Protein AF-A0A7W5DLE7-F1 (afdb_monomer_lite)

Organism: NCBI:txid616675

Foldseek 3Di:
DFFCDWPQHRGWDWDQDPQAIWTGGVDTDGDGLVQFPDKDKDKDKDWDFQPPQLVVQLVVQLVVLCVPPNPVRSVVSNVVSRVVRTDIDIWIWMWTAGNVRTITIDTDDPVRSVVNVVSD

pLDDT: mean 79.03, std 6.59, range [52.97, 89.19]

Sequence (120 aa):
MRIIGGSFGTRGKIDIGKHGITVRGARTLTYLPSQLATLHARRESERRFAVLTFLLGLIIFGGLGFLFLGPLGLIIALVLCIVGSFYRRTNYYTDLVFTDGNSVTVETTRRQADQLAELK

Radius of gyration: 22.35 Å; chains: 1; bounding box: 47×23×60 Å

Structure (mmCIF, N/CA/C/O backbone):
data_AF-A0A7W5DLE7-F1
#
_entry.id   AF-A0A7W5DLE7-F1
#
loop_
_atom_site.group_PDB
_atom_site.id
_atom_site.type_symbol
_atom_site.label_atom_id
_atom_site.label_alt_id
_atom_site.label_comp_id
_atom_site.label_asym_id
_atom_site.label_entity_id
_atom_site.label_seq_id
_atom_site.pdbx_PDB_ins_code
_atom_site.Cartn_x
_atom_site.Cartn_y
_atom_site.Cartn_z
_atom_site.occupancy
_atom_site.B_iso_or_equiv
_atom_site.auth_seq_id
_atom_site.auth_comp_id
_atom_site.auth_asym_id
_atom_site.auth_atom_id
_atom_site.pdbx_PDB_model_num
ATOM 1 N N . MET A 1 1 ? -10.025 6.187 8.270 1.00 79.31 1 MET A N 1
ATOM 2 C CA . MET A 1 1 ? -9.383 4.954 7.736 1.00 79.31 1 MET A CA 1
ATOM 3 C C . MET A 1 1 ? -10.427 4.137 6.986 1.00 79.31 1 MET A C 1
ATOM 5 O O . MET A 1 1 ? -11.601 4.281 7.315 1.00 79.31 1 MET A O 1
ATOM 9 N N . ARG A 1 2 ? -10.068 3.350 5.962 1.00 79.31 2 ARG A N 1
ATOM 10 C CA . ARG A 1 2 ? -11.064 2.629 5.140 1.00 79.31 2 ARG A CA 1
ATOM 11 C C . ARG A 1 2 ? -11.175 1.172 5.570 1.00 79.31 2 ARG A C 1
ATOM 13 O O . ARG A 1 2 ? -10.169 0.477 5.605 1.00 79.31 2 ARG A O 1
ATOM 20 N N . ILE A 1 3 ? -12.389 0.713 5.854 1.00 82.12 3 ILE A N 1
ATOM 21 C CA . ILE A 1 3 ? -12.636 -0.695 6.176 1.00 82.12 3 ILE A CA 1
ATOM 22 C C . ILE A 1 3 ? -12.479 -1.523 4.902 1.00 82.12 3 ILE A C 1
ATOM 24 O O . ILE A 1 3 ? -13.018 -1.163 3.853 1.00 82.12 3 ILE A O 1
ATOM 28 N N . ILE A 1 4 ? -11.738 -2.617 5.011 1.00 80.12 4 ILE A N 1
ATOM 29 C CA . ILE A 1 4 ? -11.489 -3.571 3.925 1.00 80.12 4 ILE A CA 1
ATOM 30 C C . ILE A 1 4 ? -11.944 -4.992 4.281 1.00 80.12 4 ILE A C 1
ATOM 32 O O . ILE A 1 4 ? -12.060 -5.819 3.381 1.00 80.12 4 ILE A O 1
ATOM 36 N N . GLY A 1 5 ? -12.282 -5.263 5.545 1.00 78.25 5 GLY A N 1
ATOM 37 C CA . GLY A 1 5 ? -12.816 -6.554 5.972 1.00 78.25 5 GLY A CA 1
ATOM 38 C C . GLY A 1 5 ? -13.172 -6.612 7.458 1.00 78.25 5 GLY A C 1
ATOM 39 O O . GLY A 1 5 ? -12.965 -5.649 8.198 1.00 78.25 5 GLY A O 1
ATOM 40 N N . GLY A 1 6 ? -13.707 -7.759 7.881 1.00 81.25 6 GLY A N 1
ATOM 41 C CA . GLY A 1 6 ? -14.109 -8.048 9.262 1.00 81.25 6 GLY A CA 1
ATOM 42 C C . GLY A 1 6 ? -15.627 -8.111 9.467 1.00 81.25 6 GLY A C 1
ATOM 43 O O . GLY A 1 6 ? -16.409 -8.080 8.513 1.00 81.25 6 GLY A O 1
ATOM 44 N N . SER A 1 7 ? -16.049 -8.160 10.730 1.00 79.25 7 SER A N 1
ATOM 45 C CA . SER A 1 7 ? -17.453 -8.282 11.163 1.00 79.25 7 SER A CA 1
ATOM 46 C C . SER A 1 7 ? -18.343 -7.114 10.715 1.00 79.25 7 SER A C 1
ATOM 48 O O . SER A 1 7 ? -19.566 -7.223 10.699 1.00 79.25 7 SER A O 1
ATOM 50 N N . PHE A 1 8 ? -17.737 -5.990 10.325 1.00 75.75 8 PHE A N 1
ATOM 51 C CA . PHE A 1 8 ? -18.424 -4.766 9.902 1.00 75.75 8 PHE A CA 1
ATOM 52 C C . PHE A 1 8 ? -18.575 -4.643 8.381 1.00 75.75 8 PHE A C 1
ATOM 54 O O . PHE A 1 8 ? -19.088 -3.632 7.892 1.00 75.75 8 PHE A O 1
ATOM 61 N N . GLY A 1 9 ? -18.158 -5.672 7.639 1.00 78.56 9 GLY A N 1
ATOM 62 C CA . GLY A 1 9 ? -18.220 -5.738 6.184 1.00 78.56 9 GLY A CA 1
ATOM 63 C C . GLY A 1 9 ? -16.964 -5.210 5.488 1.00 78.56 9 GLY A C 1
ATOM 64 O O . GLY A 1 9 ? -15.947 -4.913 6.106 1.00 78.56 9 GLY A O 1
ATOM 65 N N . THR A 1 10 ? -17.042 -5.101 4.163 1.00 76.06 10 THR A N 1
ATOM 66 C CA . THR A 1 10 ? -15.923 -4.725 3.274 1.00 76.06 10 THR A CA 1
ATOM 67 C C . THR A 1 10 ? -15.981 -3.272 2.797 1.00 76.06 10 THR A C 1
ATOM 69 O O . THR A 1 10 ? -15.191 -2.849 1.951 1.00 76.06 10 THR A O 1
ATOM 72 N N . ARG A 1 11 ? -16.943 -2.490 3.305 1.00 68.94 11 ARG A N 1
ATOM 73 C CA . ARG A 1 11 ? -17.142 -1.080 2.953 1.00 68.94 11 ARG A CA 1
ATOM 74 C C . ARG A 1 11 ? -17.498 -0.280 4.195 1.00 68.94 11 ARG A C 1
ATOM 76 O O . ARG A 1 11 ? -18.472 -0.580 4.876 1.00 68.94 11 ARG A O 1
ATOM 83 N N . GLY A 1 12 ? -16.715 0.760 4.458 1.00 76.00 12 GLY A N 1
ATOM 84 C CA . GLY A 1 12 ? -16.961 1.667 5.567 1.00 76.00 12 GLY A CA 1
ATOM 85 C C . GLY A 1 12 ? -15.762 2.541 5.904 1.00 76.00 12 GLY A C 1
ATOM 86 O O . GLY A 1 12 ? -14.709 2.472 5.258 1.00 76.00 12 GLY A O 1
ATOM 87 N N . LYS A 1 13 ? -15.931 3.375 6.926 1.00 79.38 13 LYS A N 1
ATOM 88 C CA . LYS A 1 13 ? -14.890 4.249 7.462 1.00 79.38 13 LYS A CA 1
ATOM 89 C C . LYS A 1 13 ? -14.757 4.046 8.964 1.00 79.38 13 LYS A C 1
ATOM 91 O O . LYS A 1 13 ? -15.754 3.914 9.663 1.00 79.38 13 LYS A O 1
ATOM 96 N N . ILE A 1 14 ? -13.522 4.062 9.443 1.00 80.25 14 ILE A N 1
ATOM 97 C CA . ILE A 1 14 ? -13.222 4.215 10.865 1.00 80.25 14 ILE A CA 1
ATOM 98 C C . ILE A 1 14 ? -12.741 5.638 11.097 1.00 80.25 14 ILE A C 1
ATOM 100 O O . ILE A 1 14 ? -11.815 6.086 10.408 1.00 80.25 14 ILE A O 1
ATOM 104 N N . ASP A 1 15 ? -13.358 6.300 12.067 1.00 80.00 15 ASP A N 1
ATOM 105 C CA . ASP A 1 15 ? -12.900 7.565 12.625 1.00 80.00 15 ASP A CA 1
ATOM 106 C C . ASP A 1 15 ? -12.461 7.355 14.069 1.00 80.00 15 ASP A C 1
ATOM 108 O O . ASP A 1 15 ? -13.149 6.718 14.867 1.00 80.00 15 ASP A O 1
ATOM 112 N N . ILE A 1 16 ? -11.296 7.905 14.394 1.00 75.69 16 ILE A N 1
ATOM 113 C CA . ILE A 1 16 ? -10.755 7.916 15.748 1.00 75.69 16 ILE A CA 1
ATOM 114 C C . ILE A 1 16 ? -10.962 9.326 16.282 1.00 75.69 16 ILE A C 1
ATOM 116 O O . ILE A 1 16 ? -10.419 10.288 15.739 1.00 75.69 16 ILE A O 1
ATOM 120 N N . GLY A 1 17 ? -11.796 9.447 17.310 1.00 70.69 17 GLY A N 1
ATOM 121 C CA . GLY A 1 17 ? -12.057 10.703 18.002 1.00 70.69 17 GLY A CA 1
ATOM 122 C C . GLY A 1 17 ? -11.515 10.676 19.429 1.00 70.69 17 GLY A C 1
ATOM 123 O O . GLY A 1 17 ? -11.090 9.640 19.931 1.00 70.69 17 GLY A O 1
ATOM 124 N N . LYS A 1 18 ? -11.612 11.812 20.129 1.00 63.97 18 LYS A N 1
ATOM 125 C CA . LYS A 1 18 ? -11.205 11.941 21.544 1.00 63.97 18 LYS A CA 1
ATOM 126 C C . LYS A 1 18 ? -11.956 11.008 22.509 1.00 63.97 18 LYS A C 1
ATOM 128 O O . LYS A 1 18 ? -11.536 10.858 23.649 1.00 63.97 18 LYS A O 1
ATOM 133 N N . HIS A 1 19 ? -13.073 10.420 22.081 1.00 63.53 19 HIS A N 1
ATOM 134 C CA . HIS A 1 19 ? -13.942 9.583 22.914 1.00 63.53 19 HIS A CA 1
ATOM 135 C C . HIS A 1 19 ? -13.951 8.104 22.501 1.00 63.53 19 HIS A C 1
ATOM 137 O O . HIS A 1 19 ? -14.713 7.328 23.068 1.00 63.53 19 HIS A O 1
ATOM 143 N N . GLY A 1 20 ? -13.112 7.704 21.537 1.00 76.12 20 GLY A N 1
ATOM 144 C CA . GLY A 1 20 ? -12.983 6.309 21.119 1.00 76.12 20 GLY A CA 1
ATOM 145 C C . GLY A 1 20 ? -12.938 6.105 19.607 1.00 76.12 20 GLY A C 1
ATOM 146 O O . GLY A 1 20 ? -12.796 7.043 18.816 1.00 76.12 20 GLY A O 1
ATOM 147 N N . ILE A 1 21 ? -13.056 4.841 19.215 1.00 78.06 21 ILE A N 1
ATOM 148 C CA . ILE A 1 21 ? -12.961 4.361 17.839 1.00 78.06 21 ILE A CA 1
ATOM 149 C C . ILE A 1 21 ? -14.382 4.159 17.310 1.00 78.06 21 ILE A C 1
ATOM 151 O O . ILE A 1 21 ? -15.099 3.262 17.747 1.00 78.06 21 ILE A O 1
ATOM 155 N N . THR A 1 22 ? -14.808 4.995 16.363 1.00 82.44 22 THR A N 1
ATOM 156 C CA . THR A 1 22 ? -16.119 4.867 15.711 1.00 82.44 22 THR A CA 1
ATOM 157 C C . THR A 1 22 ? -15.968 4.107 14.401 1.00 82.44 22 THR A C 1
ATOM 159 O O . THR A 1 22 ? -15.349 4.594 13.453 1.00 82.44 22 THR A O 1
ATOM 162 N N . VAL A 1 23 ? -16.565 2.922 14.325 1.00 81.69 23 VAL A N 1
ATOM 163 C CA . VAL A 1 23 ? -16.587 2.075 13.131 1.00 81.69 23 VAL A CA 1
ATOM 164 C C . VAL A 1 23 ? -17.914 2.294 12.412 1.00 81.69 23 VAL A C 1
ATOM 166 O O . VAL A 1 23 ? -18.968 1.929 12.924 1.00 81.69 23 VAL A O 1
ATOM 169 N N . ARG A 1 24 ? -17.877 2.901 11.221 1.00 81.88 24 ARG A N 1
ATOM 170 C CA . ARG A 1 24 ? -19.038 3.108 10.339 1.00 81.88 24 ARG A CA 1
ATOM 171 C C . ARG A 1 24 ? -18.945 2.158 9.149 1.00 81.88 24 ARG A C 1
ATOM 173 O O . ARG A 1 24 ? -18.363 2.512 8.122 1.00 81.88 24 ARG A O 1
ATOM 180 N N . GLY A 1 25 ? -19.469 0.945 9.306 1.00 79.88 25 GLY A N 1
ATOM 181 C CA . GLY A 1 25 ? -19.553 -0.071 8.250 1.00 79.88 25 GLY A CA 1
ATOM 182 C C . GLY A 1 25 ? -21.002 -0.442 7.943 1.00 79.88 25 GLY A C 1
ATOM 183 O O . GLY A 1 25 ? -21.864 0.429 7.856 1.00 79.88 25 GLY A O 1
ATOM 184 N N . ALA A 1 26 ? -21.286 -1.742 7.847 1.00 76.19 26 ALA A N 1
ATOM 185 C CA . ALA A 1 26 ? -22.655 -2.265 7.781 1.00 76.19 26 ALA A CA 1
ATOM 186 C C . ALA A 1 26 ? -23.492 -1.901 9.024 1.00 76.19 26 ALA A C 1
ATOM 188 O O . ALA A 1 26 ? -24.713 -1.784 8.956 1.00 76.19 26 ALA A O 1
ATOM 189 N N . ARG A 1 27 ? -22.823 -1.710 10.164 1.00 77.38 27 ARG A N 1
ATOM 190 C CA . ARG A 1 27 ? -23.384 -1.166 11.403 1.00 77.38 27 ARG A CA 1
ATOM 191 C C . ARG A 1 27 ? -22.456 -0.065 11.903 1.00 77.38 27 ARG A C 1
ATOM 193 O O . ARG A 1 27 ? -21.244 -0.137 11.686 1.00 77.38 27 ARG A O 1
ATOM 200 N N . THR A 1 28 ? -23.030 0.947 12.547 1.00 79.19 28 THR A N 1
ATOM 201 C CA . THR A 1 28 ? -22.260 2.004 13.209 1.00 79.19 28 THR A CA 1
ATOM 202 C C . THR A 1 28 ? -22.144 1.669 14.686 1.00 79.19 28 THR A C 1
ATOM 204 O O . THR A 1 28 ? -23.162 1.629 15.372 1.00 79.19 28 THR A O 1
ATOM 207 N N . LEU A 1 29 ? -20.926 1.416 15.164 1.00 80.56 29 LEU A N 1
ATOM 208 C CA . LEU A 1 29 ? -20.643 1.177 16.580 1.00 80.56 29 LEU A CA 1
ATOM 209 C C . LEU A 1 29 ? -19.453 2.022 17.027 1.00 80.56 29 LEU A C 1
ATOM 211 O O . LEU A 1 29 ? -18.502 2.232 16.270 1.00 80.56 29 LEU A O 1
ATOM 215 N N . THR A 1 30 ? -19.525 2.499 18.264 1.00 82.44 30 THR A N 1
ATOM 216 C CA . THR A 1 30 ? -18.461 3.270 18.907 1.00 82.44 30 THR A CA 1
ATOM 217 C C . THR A 1 30 ? -17.870 2.429 20.022 1.00 82.44 30 THR A C 1
ATOM 219 O O . THR A 1 30 ? -18.591 2.025 20.929 1.00 82.44 30 THR A O 1
ATOM 222 N N . TYR A 1 31 ? -16.568 2.181 19.941 1.00 79.94 31 TYR A N 1
ATOM 223 C CA . TYR A 1 31 ? -15.809 1.418 20.923 1.00 79.94 31 TYR A CA 1
ATOM 224 C C . TYR A 1 31 ? -14.922 2.343 21.745 1.00 79.94 31 TYR A C 1
ATOM 226 O O . TYR A 1 31 ? -14.263 3.233 21.197 1.00 79.94 31 TYR A O 1
ATOM 234 N N . LEU A 1 32 ? -14.873 2.118 23.057 1.00 79.81 32 LEU A N 1
ATOM 235 C CA . LEU A 1 32 ? -13.879 2.766 23.907 1.00 79.81 32 LEU A CA 1
ATOM 236 C C . LEU A 1 32 ? -12.498 2.125 23.677 1.00 79.81 32 LEU A C 1
ATOM 238 O O . LEU A 1 32 ? -12.427 0.938 23.356 1.00 79.81 32 LEU A O 1
ATOM 242 N N . PRO A 1 33 ? -11.390 2.862 23.889 1.00 73.50 33 PRO A N 1
ATOM 243 C CA . PRO A 1 33 ? -10.039 2.305 23.768 1.00 73.50 33 PRO A CA 1
ATOM 244 C C . PRO A 1 33 ? -9.817 1.066 24.650 1.00 73.50 33 PRO A C 1
ATOM 246 O O . PRO A 1 33 ? -9.162 0.119 24.234 1.00 73.50 33 PRO A O 1
ATOM 249 N N . SER A 1 34 ? -10.448 1.024 25.827 1.00 76.50 34 SER A N 1
ATOM 250 C CA . SER A 1 34 ? -10.398 -0.112 26.758 1.00 76.50 34 SER A CA 1
ATOM 251 C C . SER A 1 34 ? -11.067 -1.393 26.244 1.00 76.50 34 SER A C 1
ATOM 253 O O . SER A 1 34 ? -10.836 -2.459 26.805 1.00 76.50 34 SER A O 1
ATOM 255 N N . GLN A 1 35 ? -11.889 -1.313 25.193 1.00 75.25 35 GLN A N 1
ATOM 256 C CA . GLN A 1 35 ? -12.552 -2.465 24.566 1.00 75.25 35 GLN A CA 1
ATOM 257 C C . GLN A 1 35 ? -11.731 -3.056 23.411 1.00 75.25 35 GLN A C 1
ATOM 259 O O . GLN A 1 35 ? -12.177 -3.982 22.729 1.00 75.25 35 GLN A O 1
ATOM 264 N N . LEU A 1 36 ? -10.536 -2.517 23.162 1.00 74.56 36 LEU A N 1
ATOM 265 C CA . LEU A 1 36 ? -9.611 -3.026 22.163 1.00 74.56 36 LEU A CA 1
ATOM 266 C C . LEU A 1 36 ? -8.784 -4.167 22.772 1.00 74.56 36 LEU A C 1
ATOM 268 O O . LEU A 1 36 ? -7.904 -3.939 23.597 1.00 74.56 36 LEU A O 1
ATOM 272 N N . ALA A 1 37 ? -9.063 -5.405 22.366 1.00 76.88 37 ALA A N 1
ATOM 273 C CA . ALA A 1 37 ? -8.379 -6.578 22.904 1.00 76.88 37 ALA A CA 1
ATOM 274 C C . ALA A 1 37 ? -7.024 -6.801 22.221 1.00 76.88 37 ALA A C 1
ATOM 276 O O . ALA A 1 37 ? -6.002 -6.987 22.882 1.00 76.88 37 ALA A O 1
ATOM 277 N N . THR A 1 38 ? -6.998 -6.773 20.886 1.00 73.44 38 THR A N 1
ATOM 278 C CA . THR A 1 38 ? -5.757 -6.926 20.119 1.00 73.44 38 THR A CA 1
ATOM 279 C C . THR A 1 38 ? -5.703 -5.978 18.932 1.00 73.44 38 THR A C 1
ATOM 281 O O . THR A 1 38 ? -6.709 -5.673 18.288 1.00 73.44 38 THR A O 1
ATOM 284 N N . LEU A 1 39 ? -4.486 -5.507 18.662 1.00 78.69 39 LEU A N 1
ATOM 285 C CA . LEU A 1 39 ? -4.152 -4.663 17.529 1.00 78.69 39 LEU A CA 1
ATOM 286 C C . LEU A 1 39 ? -2.973 -5.290 16.793 1.00 78.69 39 LEU A C 1
ATOM 288 O O . LEU A 1 39 ? -1.878 -5.407 17.346 1.00 78.69 39 LEU A O 1
ATOM 292 N N . HIS A 1 40 ? -3.201 -5.680 15.543 1.00 75.25 40 HIS A N 1
ATOM 293 C CA . HIS A 1 40 ? -2.174 -6.223 14.667 1.00 75.25 40 HIS A CA 1
ATOM 294 C C . HIS A 1 40 ? -1.979 -5.289 13.477 1.00 75.25 40 HIS A C 1
ATOM 296 O O . HIS A 1 40 ? -2.801 -5.213 12.570 1.00 75.25 40 HIS A O 1
ATOM 302 N N . ALA A 1 41 ? -0.868 -4.558 13.472 1.00 74.31 41 ALA A N 1
ATOM 303 C CA . ALA A 1 41 ? -0.446 -3.799 12.305 1.00 74.31 41 ALA A CA 1
ATOM 304 C C . ALA A 1 41 ? 0.337 -4.715 11.356 1.00 74.31 41 ALA A C 1
ATOM 306 O O . ALA A 1 41 ? 1.399 -5.234 11.703 1.00 74.31 41 ALA A O 1
ATOM 307 N N . ARG A 1 42 ? -0.172 -4.896 10.137 1.00 73.19 42 ARG A N 1
ATOM 308 C CA . ARG A 1 42 ? 0.485 -5.633 9.061 1.00 73.19 42 ARG A CA 1
ATOM 309 C C . ARG A 1 42 ? 0.907 -4.672 7.960 1.00 73.19 42 ARG A C 1
ATOM 311 O O . ARG A 1 42 ? 0.143 -3.834 7.490 1.00 73.19 42 ARG A O 1
ATOM 318 N N . ARG A 1 43 ? 2.150 -4.813 7.513 1.00 74.00 43 ARG A N 1
ATOM 319 C CA . ARG A 1 43 ? 2.674 -4.080 6.364 1.00 74.00 43 ARG A CA 1
ATOM 320 C C . ARG A 1 43 ? 2.727 -5.019 5.173 1.00 74.00 43 ARG A C 1
ATOM 322 O O . ARG A 1 43 ? 3.490 -5.981 5.193 1.00 74.00 43 ARG A O 1
ATOM 329 N N . GLU A 1 44 ? 1.977 -4.708 4.125 1.00 73.06 44 GLU A N 1
ATOM 330 C CA . GLU A 1 44 ? 2.087 -5.419 2.855 1.00 73.06 44 GLU A CA 1
ATOM 331 C C . GLU A 1 44 ? 2.785 -4.527 1.836 1.00 73.06 44 GLU A C 1
ATOM 333 O O . GLU A 1 44 ? 2.410 -3.380 1.581 1.00 73.06 44 GLU A O 1
ATOM 338 N N . SER A 1 45 ? 3.871 -5.049 1.277 1.00 66.25 45 SER A N 1
ATOM 339 C CA . SER A 1 45 ? 4.581 -4.390 0.198 1.00 66.25 45 SER A CA 1
ATOM 340 C C . SER A 1 45 ? 4.313 -5.144 -1.089 1.00 66.25 45 SER A C 1
ATOM 342 O O . SER A 1 45 ? 4.850 -6.228 -1.295 1.00 66.25 45 SER A O 1
ATOM 344 N N . GLU A 1 46 ? 3.559 -4.523 -1.986 1.00 73.06 46 GLU A N 1
ATOM 345 C CA . GLU A 1 46 ? 3.382 -5.019 -3.343 1.00 73.06 46 GLU A CA 1
ATOM 346 C C . GLU A 1 46 ? 4.391 -4.335 -4.268 1.00 73.06 46 GLU A C 1
ATOM 348 O O . GLU A 1 46 ? 4.535 -3.106 -4.279 1.00 73.06 46 GLU A O 1
ATOM 353 N N . ARG A 1 47 ? 5.104 -5.129 -5.070 1.00 69.19 47 ARG A N 1
ATOM 354 C CA . ARG A 1 47 ? 5.813 -4.609 -6.243 1.00 69.19 47 ARG A CA 1
ATOM 355 C C . ARG A 1 47 ? 4.813 -4.557 -7.385 1.00 69.19 47 ARG A C 1
ATOM 357 O O . ARG A 1 47 ? 4.307 -5.594 -7.798 1.00 69.19 47 ARG A O 1
ATOM 364 N N . ARG A 1 48 ? 4.520 -3.355 -7.877 1.00 79.00 48 ARG A N 1
ATOM 365 C CA . ARG A 1 48 ? 3.661 -3.166 -9.046 1.00 79.00 48 ARG A CA 1
ATOM 366 C C . ARG A 1 48 ? 4.501 -2.668 -10.209 1.00 79.00 48 ARG A C 1
ATOM 368 O O . ARG A 1 48 ? 5.437 -1.890 -10.031 1.00 79.00 48 ARG A O 1
ATOM 375 N N . PHE A 1 49 ? 4.155 -3.141 -11.397 1.00 80.19 49 PHE A N 1
ATOM 376 C CA . PHE A 1 49 ? 4.766 -2.690 -12.634 1.00 80.19 49 PHE A CA 1
ATOM 377 C C . PHE A 1 49 ? 3.974 -1.497 -13.169 1.00 80.19 49 PHE A C 1
ATOM 379 O O . PHE A 1 49 ? 2.773 -1.606 -13.431 1.00 80.19 49 PHE A O 1
ATOM 386 N N . ALA A 1 50 ? 4.618 -0.338 -13.288 1.00 80.62 50 ALA A N 1
ATOM 387 C CA . ALA A 1 50 ? 3.999 0.833 -13.894 1.00 80.62 50 ALA A CA 1
ATOM 388 C C . ALA A 1 50 ? 4.135 0.751 -15.418 1.00 80.62 50 ALA A C 1
ATOM 390 O O . ALA A 1 50 ? 5.108 1.214 -16.004 1.00 80.62 50 ALA A O 1
ATOM 391 N N . VAL A 1 51 ? 3.113 0.190 -16.069 1.00 83.94 51 VAL A N 1
ATOM 392 C CA . VAL A 1 51 ? 3.051 0.086 -17.538 1.00 83.94 51 VAL A CA 1
ATOM 393 C C . VAL A 1 51 ? 3.208 1.457 -18.203 1.00 83.94 51 VAL A C 1
ATOM 395 O O . VAL A 1 51 ? 3.861 1.575 -19.231 1.00 83.94 51 VAL A O 1
ATOM 398 N N . LEU A 1 52 ? 2.656 2.507 -17.592 1.00 83.31 52 LEU A N 1
ATOM 399 C CA . LEU A 1 52 ? 2.677 3.856 -18.153 1.00 83.31 52 LEU A CA 1
ATOM 400 C C . LEU A 1 52 ? 4.079 4.484 -18.103 1.00 83.31 52 LEU A C 1
ATOM 402 O O . LEU A 1 52 ? 4.516 5.068 -19.092 1.00 83.31 52 LEU A O 1
ATOM 406 N N . THR A 1 53 ? 4.818 4.311 -16.998 1.00 81.88 53 THR A N 1
ATOM 407 C CA . THR A 1 53 ? 6.218 4.766 -16.918 1.00 81.88 53 THR A CA 1
ATOM 408 C C . THR A 1 53 ? 7.125 3.928 -17.807 1.00 81.88 53 THR A C 1
ATOM 410 O O . THR A 1 53 ? 8.056 4.472 -18.388 1.00 81.88 53 THR A O 1
ATOM 413 N N . PHE A 1 54 ? 6.826 2.635 -17.962 1.00 86.81 54 PHE A N 1
ATOM 414 C CA . PHE A 1 54 ? 7.531 1.764 -18.894 1.00 86.81 54 PHE A CA 1
ATOM 415 C C . PHE A 1 54 ? 7.378 2.245 -20.337 1.00 86.81 54 PHE A C 1
ATOM 417 O O . PHE A 1 54 ? 8.374 2.390 -21.033 1.00 86.81 54 PHE A O 1
ATOM 424 N N . LEU A 1 55 ? 6.152 2.543 -20.773 1.00 87.00 55 LEU A N 1
ATOM 425 C CA . LEU A 1 55 ? 5.866 3.003 -22.134 1.00 87.00 55 LEU A CA 1
ATOM 426 C C . LEU A 1 55 ? 6.510 4.360 -22.430 1.00 87.00 55 LEU A C 1
ATOM 428 O O . LEU A 1 55 ? 7.166 4.512 -23.457 1.00 87.00 55 LEU A O 1
ATOM 432 N N . LEU A 1 56 ? 6.376 5.325 -21.513 1.00 87.50 56 LEU A N 1
ATOM 433 C CA . LEU A 1 56 ? 7.035 6.627 -21.659 1.00 87.50 56 LEU A CA 1
ATOM 434 C C . LEU A 1 56 ? 8.559 6.491 -21.670 1.00 87.50 56 LEU A C 1
ATOM 436 O O . LEU A 1 56 ? 9.225 7.082 -22.517 1.00 87.50 56 LEU A O 1
ATOM 440 N N . GLY A 1 57 ? 9.104 5.696 -20.747 1.00 85.50 57 GLY A N 1
ATOM 441 C CA . GLY A 1 57 ? 10.531 5.417 -20.679 1.00 85.50 57 GLY A CA 1
ATOM 442 C C . GLY A 1 57 ? 11.031 4.787 -21.973 1.00 85.50 57 GLY A C 1
ATOM 443 O O . GLY A 1 57 ? 12.026 5.246 -22.520 1.00 85.50 57 GLY A O 1
ATOM 444 N N . LEU A 1 58 ? 10.310 3.804 -22.511 1.00 88.25 58 LEU A N 1
ATOM 445 C CA . LEU A 1 58 ? 10.685 3.110 -23.737 1.00 88.25 58 LEU A CA 1
ATOM 446 C C . LEU A 1 58 ? 10.690 4.045 -24.949 1.00 88.25 58 LEU A C 1
ATOM 448 O O . LEU A 1 58 ? 11.599 3.963 -25.764 1.00 88.25 58 LEU A O 1
ATOM 452 N N . ILE A 1 59 ? 9.717 4.948 -25.069 1.00 88.25 59 ILE A N 1
ATOM 453 C CA . ILE A 1 59 ? 9.676 5.908 -26.181 1.00 88.25 59 ILE A CA 1
ATOM 454 C C . ILE A 1 59 ? 10.874 6.862 -26.106 1.00 88.25 59 ILE A C 1
ATOM 456 O O . ILE A 1 59 ? 11.562 7.074 -27.102 1.00 88.25 59 ILE A O 1
ATOM 460 N N . ILE A 1 60 ? 11.154 7.403 -24.918 1.00 87.69 60 ILE A N 1
ATOM 461 C CA . ILE A 1 60 ? 12.219 8.391 -24.718 1.00 87.69 60 ILE A CA 1
ATOM 462 C C . ILE A 1 60 ? 13.595 7.720 -24.800 1.00 87.69 60 ILE A C 1
ATOM 464 O O . ILE A 1 60 ? 14.394 8.030 -25.683 1.00 87.69 60 ILE A O 1
ATOM 468 N N . PHE A 1 61 ? 13.873 6.773 -23.901 1.00 85.56 61 PHE A N 1
ATOM 469 C CA . PHE A 1 61 ? 15.164 6.091 -23.823 1.00 85.56 61 PHE A CA 1
ATOM 470 C C . PHE A 1 61 ? 15.394 5.141 -24.991 1.00 85.56 61 PHE A C 1
ATOM 472 O O . PHE A 1 61 ? 16.535 4.992 -25.409 1.00 85.56 61 PHE A O 1
ATOM 479 N N . GLY A 1 62 ? 14.353 4.511 -25.538 1.00 86.19 62 GLY A N 1
ATOM 480 C CA . GLY A 1 62 ? 14.484 3.673 -26.730 1.00 86.19 62 GLY A CA 1
ATOM 481 C C . GLY A 1 62 ? 14.803 4.500 -27.971 1.00 86.19 62 GLY A C 1
ATOM 482 O O . GLY A 1 62 ? 15.699 4.124 -28.720 1.00 86.19 62 GLY A O 1
ATOM 483 N N . GLY A 1 63 ? 14.155 5.658 -28.151 1.00 86.56 63 GLY A N 1
ATOM 484 C CA . GLY A 1 63 ? 14.472 6.584 -29.242 1.00 86.56 63 GLY A CA 1
ATOM 485 C C . GLY A 1 63 ? 15.897 7.138 -29.148 1.00 86.56 63 GLY A C 1
ATOM 486 O O . GLY A 1 63 ? 16.658 7.058 -30.110 1.00 86.56 63 GLY A O 1
ATOM 487 N N . LEU A 1 64 ? 16.291 7.627 -27.968 1.00 87.25 64 LEU A N 1
ATOM 488 C CA . LEU A 1 64 ? 17.654 8.109 -27.708 1.00 87.25 64 LEU A CA 1
ATOM 489 C C . LEU A 1 64 ? 18.693 6.985 -27.827 1.00 87.25 64 LEU A C 1
ATOM 491 O O . LEU A 1 64 ? 19.714 7.150 -28.487 1.00 87.25 64 LEU A O 1
ATOM 495 N N . GLY A 1 65 ? 18.430 5.825 -27.229 1.00 85.94 65 GLY A N 1
ATOM 496 C CA . GLY A 1 65 ? 19.322 4.669 -27.272 1.00 85.94 65 GLY A CA 1
ATOM 497 C C . GLY A 1 65 ? 19.557 4.184 -28.699 1.00 85.94 65 GLY A C 1
ATOM 498 O O . GLY A 1 65 ? 20.702 3.947 -29.081 1.00 85.94 65 GLY A O 1
ATOM 499 N N . PHE A 1 66 ? 18.499 4.114 -29.509 1.00 88.12 66 PHE A N 1
ATOM 500 C CA . PHE A 1 66 ? 18.619 3.783 -30.924 1.00 88.12 66 PHE A CA 1
ATOM 501 C C . PHE A 1 66 ? 19.428 4.826 -31.700 1.00 88.12 66 PHE A C 1
ATOM 503 O O . PHE A 1 66 ? 20.265 4.459 -32.519 1.00 88.12 66 PHE A O 1
ATOM 510 N N . LEU A 1 67 ? 19.237 6.116 -31.413 1.00 89.19 67 LEU A N 1
ATOM 511 C CA . LEU A 1 67 ? 19.965 7.188 -32.088 1.00 89.19 67 LEU A CA 1
ATOM 512 C C . LEU A 1 67 ? 21.483 7.137 -31.830 1.00 89.19 67 LEU A C 1
ATOM 514 O O . LEU A 1 67 ? 22.256 7.391 -32.749 1.00 89.19 67 LEU A O 1
ATOM 518 N N . PHE A 1 68 ? 21.918 6.802 -30.609 1.00 87.94 68 PHE A N 1
ATOM 519 C CA . PHE A 1 68 ? 23.342 6.807 -30.240 1.00 87.94 68 PHE A CA 1
ATOM 520 C C . PHE A 1 68 ? 24.065 5.472 -30.468 1.00 87.94 68 PHE A C 1
ATOM 522 O O . PHE A 1 68 ? 25.221 5.468 -30.881 1.00 87.94 68 PHE A O 1
ATOM 529 N N . LEU A 1 69 ? 23.421 4.342 -30.158 1.00 87.44 69 LEU A N 1
ATOM 530 C CA . LEU A 1 69 ? 24.039 3.004 -30.173 1.00 87.44 69 LEU A CA 1
ATOM 531 C C . LEU A 1 69 ? 23.318 2.024 -31.120 1.00 87.44 69 LEU A C 1
ATOM 533 O O . LEU A 1 69 ? 23.639 0.831 -31.141 1.00 87.44 69 LEU A O 1
ATOM 537 N N . GLY A 1 70 ? 22.325 2.484 -31.885 1.00 88.06 70 GLY A N 1
ATOM 538 C CA . GLY A 1 70 ? 21.568 1.640 -32.804 1.00 88.06 70 GLY A CA 1
ATOM 539 C C . GLY A 1 70 ? 20.812 0.513 -32.080 1.00 88.06 70 GLY A C 1
ATOM 540 O O . GLY A 1 70 ? 20.262 0.719 -30.993 1.00 88.06 70 GLY A O 1
ATOM 541 N N . PRO A 1 71 ? 20.786 -0.711 -32.639 1.00 86.31 71 PRO A N 1
ATOM 542 C CA . PRO A 1 71 ? 20.070 -1.845 -32.048 1.00 86.31 71 PRO A CA 1
ATOM 543 C C . PRO A 1 71 ? 20.532 -2.197 -30.626 1.00 86.31 71 PRO A C 1
ATOM 545 O O . PRO A 1 71 ? 19.718 -2.583 -29.788 1.00 86.31 71 PRO A O 1
ATOM 548 N N . LEU A 1 72 ? 21.827 -2.026 -30.329 1.00 87.00 72 LEU A N 1
ATOM 549 C CA . LEU A 1 72 ? 22.388 -2.297 -29.001 1.00 87.00 72 LEU A CA 1
ATOM 550 C C . LEU A 1 72 ? 21.879 -1.299 -27.956 1.00 87.00 72 LEU A C 1
ATOM 552 O O . LEU A 1 72 ? 21.564 -1.686 -26.831 1.00 87.00 72 LEU A O 1
ATOM 556 N N . GLY A 1 73 ? 21.732 -0.028 -28.334 1.00 85.62 73 GLY A N 1
ATOM 557 C CA . GLY A 1 73 ? 21.176 0.994 -27.450 1.00 85.62 73 GLY A CA 1
ATOM 558 C C . GLY A 1 73 ? 19.709 0.746 -27.107 1.00 85.62 73 GLY A C 1
ATOM 559 O O . GLY A 1 73 ? 19.293 1.005 -25.979 1.00 85.62 73 GLY A O 1
ATOM 560 N N . LEU A 1 74 ? 18.946 0.166 -28.037 1.00 85.75 74 LEU A N 1
ATOM 561 C CA . LEU A 1 74 ? 17.555 -0.234 -27.815 1.00 85.75 74 LEU A CA 1
ATOM 562 C C . LEU A 1 74 ? 17.438 -1.333 -26.744 1.00 85.75 74 LEU A C 1
ATOM 564 O O . LEU A 1 74 ? 16.587 -1.246 -25.860 1.00 85.75 74 LEU A O 1
ATOM 568 N N . ILE A 1 75 ? 18.330 -2.331 -26.774 1.00 87.56 75 ILE A N 1
ATOM 569 C CA . ILE A 1 75 ? 18.373 -3.415 -25.776 1.00 87.56 75 ILE A CA 1
ATOM 570 C C . ILE A 1 75 ? 18.707 -2.856 -24.387 1.00 87.56 75 ILE A C 1
ATOM 572 O O . ILE A 1 75 ? 18.049 -3.197 -23.404 1.00 87.56 75 ILE A O 1
ATOM 576 N N . ILE A 1 76 ? 19.693 -1.961 -24.298 1.00 87.06 76 ILE A N 1
ATOM 577 C CA . ILE A 1 76 ? 20.099 -1.341 -23.027 1.00 87.06 76 ILE A CA 1
ATOM 578 C C . ILE A 1 76 ? 18.962 -0.479 -22.459 1.00 87.06 76 ILE A C 1
ATOM 580 O O . ILE A 1 76 ? 18.630 -0.584 -21.276 1.00 87.06 76 ILE A O 1
ATOM 584 N N . ALA A 1 77 ? 18.317 0.328 -23.304 1.00 86.50 77 ALA A N 1
ATOM 585 C CA . ALA A 1 77 ? 17.177 1.155 -22.921 1.00 86.50 77 ALA A CA 1
ATOM 586 C C . ALA A 1 77 ? 15.982 0.320 -22.432 1.00 86.50 77 ALA A C 1
ATOM 588 O O . ALA A 1 77 ? 15.340 0.687 -21.445 1.00 86.50 77 ALA A O 1
ATOM 589 N N . LEU A 1 78 ? 15.712 -0.820 -23.079 1.00 86.56 78 LEU A N 1
ATOM 590 C CA . LEU A 1 78 ? 14.664 -1.755 -22.673 1.00 86.56 78 LEU A CA 1
ATOM 591 C C . LEU A 1 78 ? 14.917 -2.274 -21.251 1.00 86.56 78 LEU A C 1
ATOM 593 O O . LEU A 1 78 ? 14.029 -2.200 -20.402 1.00 86.56 78 LEU A O 1
ATOM 597 N N . VAL A 1 79 ? 16.134 -2.753 -20.972 1.00 87.44 79 VAL A N 1
ATOM 598 C CA . VAL A 1 79 ? 16.504 -3.284 -19.649 1.00 87.44 79 VAL A CA 1
ATOM 599 C C . VAL A 1 79 ? 16.379 -2.202 -18.576 1.00 87.44 79 VAL A C 1
ATOM 601 O O . VAL A 1 79 ? 15.770 -2.443 -17.531 1.00 87.44 79 VAL A O 1
ATOM 604 N N . LEU A 1 80 ? 16.877 -0.991 -18.844 1.00 84.25 80 LEU A N 1
ATOM 605 C CA . LEU A 1 80 ? 16.760 0.142 -17.921 1.00 84.25 80 LEU A CA 1
ATOM 606 C C . LEU A 1 80 ? 15.298 0.515 -17.640 1.00 84.25 80 LEU A C 1
ATOM 608 O O . LEU A 1 80 ? 14.941 0.751 -16.485 1.00 84.25 80 LEU A O 1
ATOM 612 N N . CYS A 1 81 ? 14.433 0.509 -18.656 1.00 86.69 81 CYS A N 1
ATOM 613 C CA . CYS A 1 81 ? 13.010 0.802 -18.479 1.00 86.69 81 CYS A CA 1
ATOM 614 C C . CYS A 1 81 ? 12.282 -0.279 -17.680 1.00 86.69 81 CYS A C 1
ATOM 616 O O . CYS A 1 81 ? 11.440 0.055 -16.847 1.00 86.69 81 CYS A O 1
ATOM 618 N N . ILE A 1 82 ? 12.602 -1.559 -17.896 1.00 82.44 82 ILE A N 1
ATOM 619 C CA . ILE A 1 82 ? 12.022 -2.664 -17.120 1.00 82.44 82 ILE A CA 1
ATOM 620 C C . ILE A 1 82 ? 12.382 -2.496 -15.645 1.00 82.44 82 ILE A C 1
ATOM 622 O O . ILE A 1 82 ? 11.491 -2.485 -14.797 1.00 82.44 82 ILE A O 1
ATOM 626 N N . VAL A 1 83 ? 13.669 -2.306 -15.341 1.00 83.00 83 VAL A N 1
ATOM 627 C CA . VAL A 1 83 ? 14.152 -2.152 -13.960 1.00 83.00 83 VAL A CA 1
ATOM 628 C C . VAL A 1 83 ? 13.576 -0.889 -13.314 1.00 83.00 83 VAL A C 1
ATOM 630 O O . VAL A 1 83 ? 13.111 -0.944 -12.176 1.00 83.00 83 VAL A O 1
ATOM 633 N N . GLY A 1 84 ? 13.535 0.225 -14.048 1.00 79.12 84 GLY A N 1
ATOM 634 C CA . GLY A 1 84 ? 13.001 1.499 -13.563 1.00 79.12 84 GLY A CA 1
ATOM 635 C C . GLY A 1 84 ? 11.482 1.524 -13.362 1.00 79.12 84 GLY A C 1
ATOM 636 O O . GLY A 1 84 ? 10.983 2.358 -12.610 1.00 79.12 84 GLY A O 1
ATOM 637 N N . SER A 1 85 ? 10.732 0.611 -13.988 1.00 83.56 85 SER A N 1
ATOM 638 C CA . SER A 1 85 ? 9.259 0.603 -13.928 1.00 83.56 85 SER A CA 1
ATOM 639 C C . SER A 1 85 ? 8.682 -0.200 -12.767 1.00 83.56 85 SER A C 1
ATOM 641 O O . SER A 1 85 ? 7.469 -0.169 -12.529 1.00 83.56 85 SER A O 1
ATOM 643 N N . PHE A 1 86 ? 9.525 -0.907 -12.015 1.00 78.44 86 PHE A N 1
ATOM 644 C CA . PHE A 1 86 ? 9.104 -1.529 -10.769 1.00 78.44 86 PHE A CA 1
ATOM 645 C C . PHE A 1 86 ? 9.076 -0.490 -9.656 1.00 78.44 86 PHE A C 1
ATOM 647 O O . PHE A 1 86 ? 10.111 -0.090 -9.127 1.00 78.44 86 PHE A O 1
ATOM 654 N N . TYR A 1 87 ? 7.872 -0.103 -9.242 1.00 73.19 87 TYR A N 1
ATOM 655 C CA . TYR A 1 87 ? 7.688 0.726 -8.059 1.00 73.19 87 TYR A CA 1
ATOM 656 C C . TYR A 1 87 ? 7.136 -0.109 -6.905 1.00 73.19 87 TYR A C 1
ATOM 658 O O . TYR A 1 87 ? 6.373 -1.068 -7.069 1.00 73.19 87 TYR A O 1
ATOM 666 N N . ARG A 1 88 ? 7.555 0.254 -5.693 1.00 69.88 88 ARG A N 1
ATOM 667 C CA . ARG A 1 88 ? 7.138 -0.417 -4.466 1.00 69.88 88 ARG A CA 1
ATOM 668 C C . ARG A 1 88 ? 5.958 0.340 -3.874 1.00 69.88 88 ARG A C 1
ATOM 670 O O . ARG A 1 88 ? 6.135 1.446 -3.368 1.00 69.88 88 ARG A O 1
ATOM 677 N N . ARG A 1 89 ? 4.763 -0.251 -3.898 1.00 69.06 89 ARG A N 1
ATOM 678 C CA . ARG A 1 89 ? 3.618 0.287 -3.160 1.00 69.06 89 ARG A CA 1
ATOM 679 C C . ARG A 1 89 ? 3.585 -0.374 -1.788 1.00 69.06 89 ARG A C 1
ATOM 681 O O . ARG A 1 89 ? 3.532 -1.595 -1.676 1.00 69.06 89 ARG A O 1
ATOM 688 N N . THR A 1 90 ?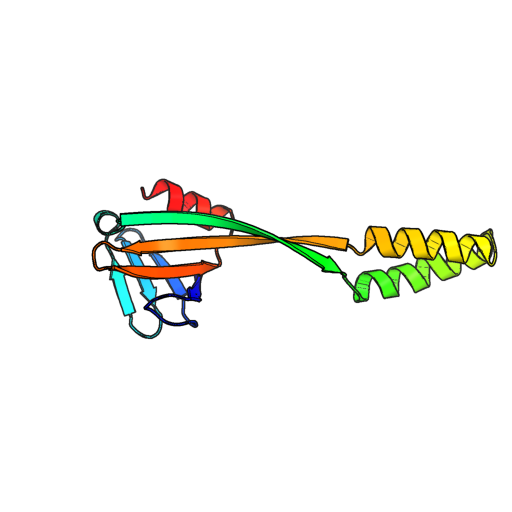 3.701 0.434 -0.741 1.00 69.81 90 THR A N 1
ATOM 689 C CA . THR A 1 90 ? 3.516 -0.037 0.634 1.00 69.81 90 THR A CA 1
ATOM 690 C C . THR A 1 90 ? 2.093 0.295 1.048 1.00 69.81 90 THR A C 1
ATOM 692 O O . THR A 1 90 ? 1.756 1.476 1.104 1.00 69.81 90 THR A O 1
ATOM 695 N N . ASN A 1 91 ? 1.297 -0.722 1.358 1.00 74.12 91 ASN A N 1
ATOM 696 C CA . ASN A 1 91 ? 0.003 -0.551 2.002 1.00 74.12 91 ASN A CA 1
ATOM 697 C C . ASN A 1 91 ? 0.146 -0.951 3.476 1.00 74.12 91 ASN A C 1
ATOM 699 O O . ASN A 1 91 ? 0.858 -1.906 3.811 1.00 74.12 91 ASN A O 1
ATOM 703 N N . TYR A 1 92 ? -0.484 -0.185 4.363 1.00 76.31 92 TYR A N 1
ATOM 704 C CA . TYR A 1 92 ? -0.550 -0.513 5.782 1.00 76.31 92 TYR A CA 1
ATOM 705 C C . TYR A 1 92 ? -1.956 -1.013 6.079 1.00 76.31 92 TYR A C 1
ATOM 707 O O . TYR A 1 92 ? -2.948 -0.382 5.712 1.00 76.31 92 TYR A O 1
ATOM 715 N N . TYR A 1 93 ? -2.022 -2.166 6.724 1.00 80.00 93 TYR A N 1
ATOM 716 C CA . TYR A 1 93 ? -3.254 -2.784 7.164 1.00 80.00 93 TYR A CA 1
ATOM 717 C C . TYR A 1 93 ? -3.209 -2.901 8.680 1.00 80.00 93 TYR A C 1
ATOM 719 O O . TYR A 1 93 ? -2.166 -3.186 9.268 1.00 80.00 93 TYR A O 1
ATOM 727 N N . THR A 1 94 ? -4.327 -2.634 9.331 1.00 80.38 94 THR A N 1
ATOM 728 C CA . THR A 1 94 ? -4.448 -2.777 10.776 1.00 80.38 94 THR A CA 1
ATOM 729 C C . THR A 1 94 ? -5.666 -3.629 11.066 1.00 80.38 94 THR A C 1
ATOM 731 O O . THR A 1 94 ? -6.774 -3.275 10.676 1.00 80.38 94 THR A O 1
ATOM 734 N N . ASP A 1 95 ? -5.445 -4.751 11.733 1.00 81.50 95 ASP A N 1
ATOM 735 C CA . ASP A 1 95 ? -6.491 -5.624 12.236 1.00 81.50 95 ASP A CA 1
ATOM 736 C C . ASP A 1 95 ? -6.766 -5.266 13.694 1.00 81.50 95 ASP A C 1
ATOM 738 O O . ASP A 1 95 ? -5.872 -5.291 14.543 1.00 81.50 95 ASP A O 1
ATOM 742 N N . LEU A 1 96 ? -8.011 -4.892 13.962 1.00 80.88 96 LEU A N 1
ATOM 743 C CA . LEU A 1 96 ? -8.523 -4.538 15.278 1.00 80.88 96 LEU A CA 1
ATOM 744 C C . LEU A 1 96 ? -9.469 -5.648 15.716 1.00 80.88 96 LEU A C 1
ATOM 746 O O . LEU A 1 96 ? -10.436 -5.932 15.008 1.00 80.88 96 LEU A O 1
AT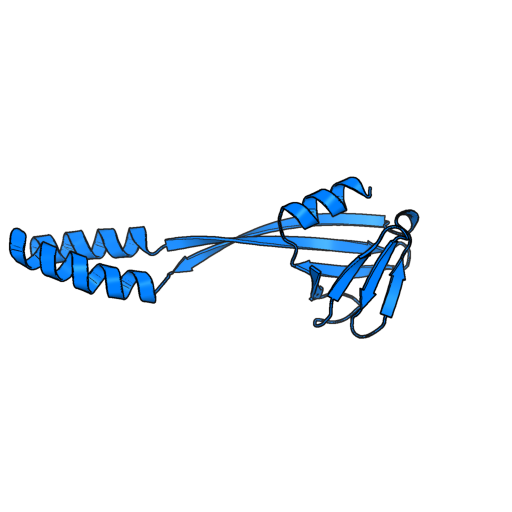OM 750 N N . VAL A 1 97 ? -9.218 -6.259 16.871 1.00 82.56 97 VAL A N 1
ATOM 751 C CA . VAL A 1 97 ? -10.156 -7.199 17.496 1.00 82.56 97 VAL A CA 1
ATOM 752 C C . VAL A 1 97 ? -10.634 -6.601 18.808 1.00 82.56 97 VAL A C 1
ATOM 754 O O . VAL A 1 97 ? -9.834 -6.245 19.678 1.00 82.56 97 VAL A O 1
ATOM 757 N N . PHE A 1 98 ? -11.948 -6.486 18.938 1.00 83.31 98 PHE A N 1
ATOM 758 C CA . PHE A 1 98 ? -12.609 -5.967 20.125 1.00 83.31 98 PHE A CA 1
ATOM 759 C C . PHE A 1 98 ? -12.919 -7.098 21.111 1.00 83.31 98 PHE A C 1
ATOM 761 O O . PHE A 1 98 ? -13.022 -8.264 20.726 1.00 83.31 98 PHE A O 1
ATOM 768 N N . THR A 1 99 ? -13.102 -6.751 22.384 1.00 83.00 99 THR A N 1
ATOM 769 C CA . THR A 1 99 ? -13.447 -7.693 23.467 1.00 83.00 99 THR A CA 1
ATOM 770 C C . THR A 1 99 ? -14.705 -8.512 23.187 1.00 83.00 99 THR A C 1
ATOM 772 O O . THR A 1 99 ? -14.821 -9.641 23.651 1.00 83.00 99 THR A O 1
ATOM 775 N N . ASP A 1 100 ? -15.613 -7.976 22.373 1.00 81.50 100 ASP A N 1
ATOM 776 C CA . ASP A 1 100 ? -16.890 -8.602 22.018 1.00 81.50 100 ASP A CA 1
ATOM 777 C C . ASP A 1 100 ? -16.735 -9.675 20.916 1.00 81.50 100 ASP A C 1
ATOM 779 O O . ASP A 1 100 ? -17.722 -10.192 20.398 1.00 81.50 100 ASP A O 1
ATOM 783 N N . GLY A 1 101 ? -15.498 -9.966 20.491 1.00 78.56 101 GLY A N 1
ATOM 784 C CA . GLY A 1 101 ? -15.175 -10.903 19.410 1.00 78.56 101 GLY A CA 1
ATOM 785 C C . GLY A 1 101 ? -15.313 -10.315 18.002 1.00 78.56 101 GLY A C 1
ATOM 786 O O . GLY A 1 101 ? -14.968 -10.971 17.019 1.00 78.56 101 GLY A O 1
ATOM 787 N N . ASN A 1 102 ? -15.777 -9.070 17.876 1.00 82.94 102 ASN A N 1
ATOM 788 C CA . ASN A 1 102 ? -15.858 -8.391 16.588 1.00 82.94 102 ASN A CA 1
ATOM 789 C C . ASN A 1 102 ? -14.466 -7.996 16.083 1.00 82.94 102 ASN A C 1
ATOM 791 O O . ASN A 1 102 ? -13.650 -7.472 16.840 1.00 82.94 102 ASN A O 1
ATOM 795 N N . SER A 1 103 ? -14.224 -8.177 14.784 1.00 83.06 103 SER A N 1
ATOM 796 C CA . SER A 1 103 ? -12.966 -7.801 14.139 1.00 83.06 103 SER A CA 1
ATOM 797 C C . SER A 1 103 ? -13.178 -6.787 13.018 1.00 83.06 103 SER A C 1
ATOM 799 O O . SER A 1 103 ? -14.213 -6.781 12.345 1.00 83.06 103 SER A O 1
ATOM 801 N N . VAL A 1 104 ? -12.197 -5.910 12.811 1.00 83.50 104 VAL A N 1
ATOM 802 C CA . VAL A 1 104 ? -12.162 -4.966 11.691 1.00 83.50 104 VAL A CA 1
ATOM 803 C C . VAL A 1 104 ? -10.761 -4.891 11.114 1.00 83.50 104 VAL A C 1
ATOM 805 O O . VAL A 1 104 ? -9.820 -4.518 11.807 1.00 83.50 104 VAL A O 1
ATOM 808 N N . THR A 1 105 ? -10.656 -5.143 9.816 1.00 82.75 105 THR A N 1
ATOM 809 C CA . THR A 1 105 ? -9.451 -4.889 9.028 1.00 82.75 105 THR A CA 1
ATOM 810 C C . THR A 1 105 ? -9.596 -3.526 8.361 1.00 82.75 105 THR A C 1
ATOM 812 O O . THR A 1 105 ? -10.521 -3.287 7.571 1.00 82.75 105 THR A O 1
ATOM 815 N N . VAL A 1 106 ? -8.678 -2.614 8.671 1.00 82.69 106 VAL A N 1
ATOM 816 C CA . VAL A 1 106 ? -8.630 -1.262 8.109 1.00 82.69 106 VAL A CA 1
ATOM 817 C C . VAL A 1 106 ? -7.379 -1.060 7.276 1.00 82.69 106 VAL A C 1
ATOM 819 O O . VAL A 1 106 ? -6.270 -1.360 7.703 1.00 82.69 106 VAL A O 1
ATOM 822 N N . GLU A 1 107 ? -7.556 -0.4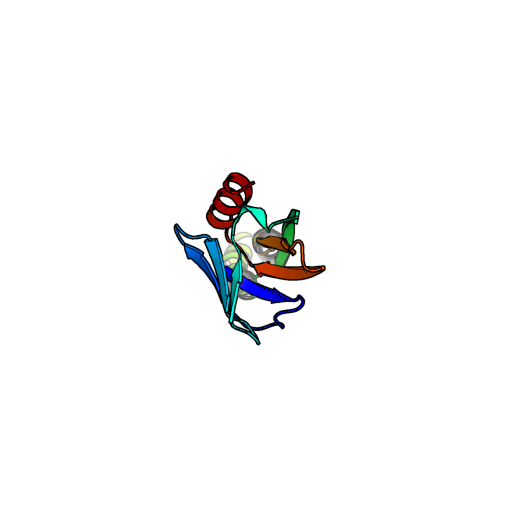62 6.104 1.00 81.12 107 GLU A N 1
ATOM 823 C CA . GLU A 1 107 ? -6.467 0.150 5.358 1.00 81.12 107 GLU A CA 1
ATOM 824 C C . GLU A 1 107 ? -6.125 1.490 6.019 1.00 81.12 107 GLU A C 1
ATOM 826 O O . GLU A 1 107 ? -6.962 2.406 6.114 1.00 81.12 107 GLU A O 1
ATOM 831 N N . THR A 1 108 ? -4.896 1.575 6.519 1.00 75.12 108 THR A N 1
ATOM 832 C CA . THR A 1 108 ? -4.364 2.724 7.244 1.00 75.12 108 THR A CA 1
ATOM 833 C C . THR A 1 108 ? -3.212 3.357 6.472 1.00 75.12 108 THR A C 1
ATOM 835 O O . THR A 1 108 ? -2.595 2.777 5.580 1.00 75.12 108 THR A O 1
ATOM 838 N N . THR A 1 109 ? -2.936 4.618 6.783 1.00 75.56 109 THR A N 1
ATOM 839 C CA . THR A 1 109 ? -1.667 5.259 6.415 1.00 75.56 109 THR A CA 1
ATOM 840 C C . THR A 1 109 ? -0.672 5.096 7.560 1.00 75.56 109 THR A C 1
ATOM 842 O O . THR A 1 109 ? -1.077 4.866 8.695 1.00 75.56 109 THR A O 1
ATOM 845 N N . ARG A 1 110 ? 0.632 5.265 7.300 1.00 69.94 110 ARG A N 1
ATOM 846 C CA . ARG A 1 110 ? 1.679 5.114 8.330 1.00 69.94 110 ARG A CA 1
ATOM 847 C C . ARG A 1 110 ? 1.376 5.914 9.609 1.00 69.94 110 ARG A C 1
ATOM 849 O O . ARG A 1 110 ? 1.335 5.339 10.683 1.00 69.94 110 ARG A O 1
ATOM 856 N N . ARG A 1 111 ? 1.021 7.199 9.464 1.00 70.19 111 ARG A N 1
ATOM 857 C CA . ARG A 1 111 ? 0.635 8.078 10.588 1.00 70.19 111 ARG A CA 1
ATOM 858 C C . ARG A 1 111 ? -0.580 7.571 11.369 1.00 70.19 111 ARG A C 1
ATOM 860 O O . ARG A 1 111 ? -0.659 7.755 12.572 1.00 70.19 111 ARG A O 1
ATOM 867 N N . GLN A 1 112 ? -1.540 6.969 10.673 1.00 70.12 112 GLN A N 1
ATOM 868 C CA . GLN A 1 112 ? -2.765 6.443 11.271 1.00 70.12 112 GLN A CA 1
ATOM 869 C C . GLN A 1 112 ? -2.519 5.136 12.024 1.00 70.12 112 GLN A C 1
ATOM 871 O O . GLN A 1 112 ? -3.134 4.922 13.060 1.00 70.12 112 GLN A O 1
ATOM 876 N N . ALA A 1 113 ? -1.619 4.289 11.518 1.00 70.06 113 ALA A N 1
ATOM 877 C CA . ALA A 1 113 ? -1.170 3.095 12.222 1.00 70.06 113 ALA A CA 1
ATOM 878 C C . ALA A 1 113 ? -0.390 3.458 13.496 1.00 70.06 113 ALA A C 1
ATOM 880 O O . ALA A 1 113 ? -0.621 2.842 14.530 1.00 70.06 113 ALA A O 1
ATOM 881 N N . ASP A 1 114 ? 0.461 4.488 13.437 1.00 72.12 114 ASP A N 1
ATOM 882 C CA . ASP A 1 114 ? 1.213 4.975 14.601 1.00 72.12 114 ASP A CA 1
ATOM 883 C C . ASP A 1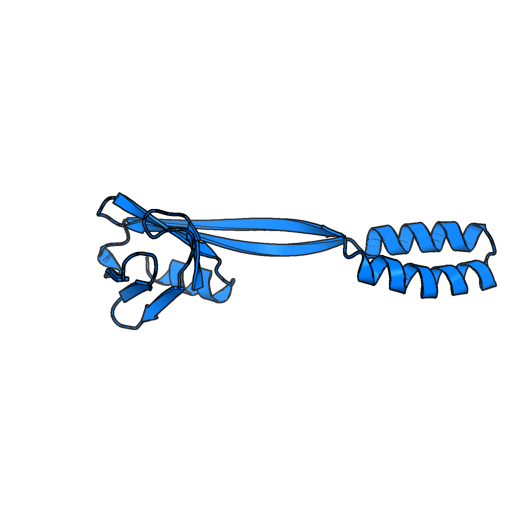 114 ? 0.262 5.530 15.686 1.00 72.12 114 ASP A C 1
ATOM 885 O O . ASP A 1 114 ? 0.346 5.123 16.839 1.00 72.12 114 ASP A O 1
ATOM 889 N N . GLN A 1 115 ? -0.734 6.349 15.312 1.00 71.75 115 GLN A N 1
ATOM 890 C CA . GLN A 1 115 ? -1.777 6.832 16.241 1.00 71.75 115 GLN A CA 1
ATOM 891 C C . GLN A 1 115 ? -2.599 5.701 16.878 1.00 71.75 115 GLN A C 1
ATOM 893 O O . GLN A 1 115 ? -3.060 5.813 18.009 1.00 71.75 115 GLN A O 1
ATOM 898 N N . LEU A 1 116 ? -2.820 4.619 16.133 1.00 69.50 116 LEU A N 1
ATOM 899 C CA . LEU A 1 116 ? -3.521 3.430 16.608 1.00 69.50 116 LEU A CA 1
ATOM 900 C C . LEU A 1 116 ? -2.668 2.605 17.575 1.00 69.50 116 LEU A C 1
ATOM 902 O O . LEU A 1 116 ? -3.203 2.038 18.522 1.00 69.50 116 LEU A O 1
ATOM 906 N N . ALA A 1 117 ? -1.356 2.554 17.350 1.00 69.75 117 ALA A N 1
ATOM 907 C CA . ALA A 1 117 ? -0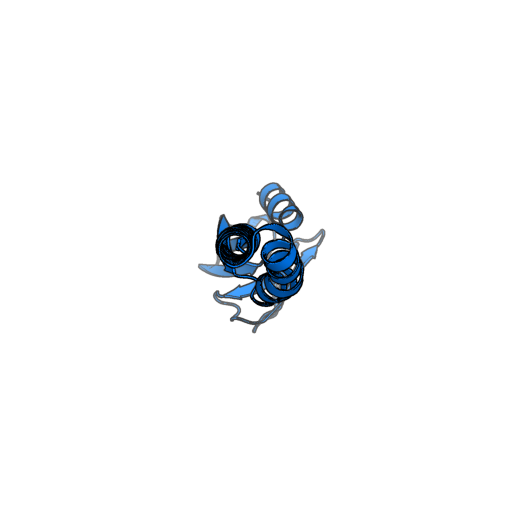.419 1.895 18.248 1.00 69.75 117 ALA A CA 1
ATOM 908 C C . ALA A 1 117 ? -0.270 2.645 19.584 1.00 69.75 117 ALA A C 1
ATOM 910 O O . ALA A 1 117 ? -0.115 1.994 20.609 1.00 69.75 117 ALA A O 1
ATOM 911 N N . GLU A 1 118 ? -0.369 3.979 19.582 1.00 69.94 118 GLU A N 1
ATOM 912 C CA . GLU A 1 118 ? -0.344 4.813 20.798 1.00 69.94 118 GLU A CA 1
ATOM 913 C C . GLU A 1 118 ? -1.613 4.699 21.665 1.00 69.94 118 GLU A C 1
ATOM 915 O O . GLU A 1 118 ? -1.604 5.114 22.820 1.00 69.94 118 GLU A O 1
ATOM 920 N N . LEU A 1 119 ? -2.713 4.158 21.127 1.00 66.12 119 LEU A N 1
ATOM 921 C CA . LEU A 1 119 ? -3.976 3.971 21.858 1.00 66.12 119 LEU A CA 1
ATOM 922 C C . LEU A 1 119 ? -4.013 2.700 22.723 1.00 66.12 119 LEU A C 1
ATOM 924 O O . LEU A 1 119 ? -5.008 2.490 23.421 1.00 66.12 119 LEU A O 1
ATOM 928 N N . LYS A 1 120 ? -2.978 1.859 22.649 1.00 52.97 120 LYS A N 1
ATOM 929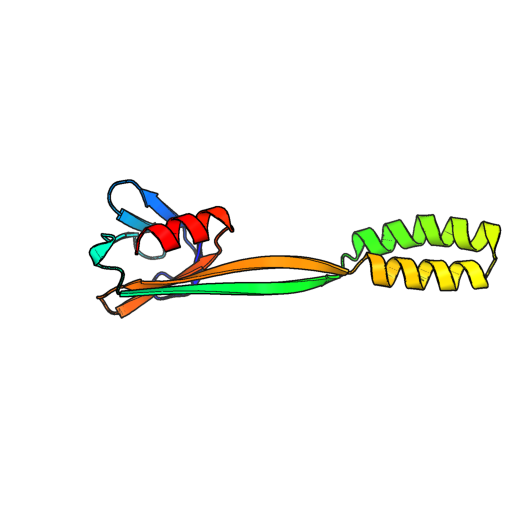 C CA . LYS A 1 120 ? -2.809 0.663 23.479 1.00 52.97 120 LYS A CA 1
ATOM 930 C C . LYS A 1 120 ? -1.968 0.986 24.709 1.00 52.97 120 LYS A C 1
ATOM 932 O O . LYS A 1 120 ? -2.374 0.539 25.803 1.00 52.97 120 LYS A O 1
#

Secondary structure (DSSP, 8-state):
-EEEEETT-SS-EEEEETTEEEEESSSEEEE-GGGEEEEEEEEEEEEEE-HHHHHHHHHHHHHHHHHHHHHHHHHHHHHHHHHHTEEEEEEEEEEEEETTS-EEEEEE-HHHHHHHHTT-